Protein AF-A0A7J6QL87-F1 (afdb_monomer)

Foldseek 3Di:
DDDDDDDPPPPPPPPPPPQDAFPDQDDPVRLQCCCCPQVVNPPDQDPQLVVLLVCVNVVHDDDGDDDPPNPPVCNQLSVLLSLCVRVPLNSAAAEDEDPDPVVVVVSCVSRTPSFAEDEDDPVDDPVVNVVVVVCRNRRVHSYYYD

Organism: Perkinsus olseni (NCBI:txid32597)

InterPro domains:
  IPR011545 DEAD/DEAH-box helicase domain [PF00270] (46-117)
  IPR027417 P-loop containing nucleoside triphosphate hydrolase [G3DSA:3.40.50.300] (14-146)
  IPR027417 P-loop containing nucleoside triphosphate hydrolase [SSF52540] (25-128)

pLDDT: mean 87.92, std 17.08, range [37.84, 98.19]

Radius of gyration: 19.44 Å; Cα contacts (8 Å, |Δi|>4): 151; chains: 1; bounding box: 43×39×71 Å

Secondary structure (DSSP, 8-state):
----------------------SSPPPHHHHHHHHHHTT--TT-PPTTHHHHHHHHHTT--------TTS-HHHHHHHHHHHHHHHHGGGG--EEE--S-HHHHHHHHHT--TTS-EEE--TTS-HHHHHHHHHHHHTT--SEEE-

Nearest PDB structures (foldseek):
  3p4x-assembly1_A  TM=7.412E-01  e=4.110E-05  Thermotoga maritima
  3oiy-assembly1_A  TM=7.431E-01  e=4.950E-05  Thermotoga maritima
  3oiy-assembly2_B  TM=7.347E-01  e=4.652E-05  Thermotoga maritima
  3p4y-assembly1_A  TM=7.443E-01  e=1.042E-04  Thermotoga maritima
  7fsf-assembly1_A  TM=7.414E-01  e=1.100E-03  Thermotoga maritima MSB8

Structure (mmCIF, N/CA/C/O backbone):
data_AF-A0A7J6QL87-F1
#
_entry.id   AF-A0A7J6QL87-F1
#
loop_
_atom_site.group_PDB
_atom_site.id
_atom_site.type_symbol
_atom_site.label_atom_id
_atom_site.label_alt_id
_atom_site.label_comp_id
_atom_site.label_asym_id
_atom_site.label_entity_id
_atom_site.label_seq_id
_atom_site.pdbx_PDB_ins_code
_atom_site.Cartn_x
_atom_site.Cartn_y
_atom_site.Cartn_z
_atom_site.occupancy
_atom_site.B_iso_or_equiv
_atom_site.auth_seq_id
_atom_site.auth_comp_id
_atom_site.auth_asym_id
_atom_site.auth_atom_id
_atom_site.pdbx_PDB_model_num
ATOM 1 N N . GLY A 1 1 ? -29.896 -20.033 -54.142 1.00 38.41 1 GLY A N 1
ATOM 2 C CA . GLY A 1 1 ? -28.931 -21.024 -53.640 1.00 38.41 1 GLY A CA 1
ATOM 3 C C . GLY A 1 1 ? -27.728 -20.271 -53.137 1.00 38.41 1 GLY A C 1
ATOM 4 O O . GLY A 1 1 ? -27.231 -19.444 -53.888 1.00 38.41 1 GLY A O 1
ATOM 5 N N . GLY A 1 2 ? -27.355 -20.496 -51.880 1.00 40.72 2 GLY A N 1
ATOM 6 C CA . GLY A 1 2 ? -26.290 -19.777 -51.175 1.00 40.72 2 GLY A CA 1
ATOM 7 C C . GLY A 1 2 ? -26.714 -19.418 -49.750 1.00 40.72 2 GLY A C 1
ATOM 8 O O . GLY A 1 2 ? -26.918 -18.248 -49.456 1.00 40.72 2 GLY A O 1
ATOM 9 N N . GLN A 1 3 ? -26.969 -20.450 -48.937 1.00 39.69 3 GLN A N 1
ATOM 10 C CA . GLN A 1 3 ? -26.905 -20.396 -47.470 1.00 39.69 3 GLN A CA 1
ATOM 11 C C . GLN A 1 3 ? -25.430 -20.353 -47.034 1.00 39.69 3 GLN A C 1
ATOM 13 O O . GLN A 1 3 ? -24.578 -20.683 -47.854 1.00 39.69 3 GLN A O 1
ATOM 18 N N . GLU A 1 4 ? -25.205 -20.050 -45.746 1.00 40.97 4 GLU A N 1
ATOM 19 C CA . GLU A 1 4 ? -23.917 -19.911 -45.027 1.00 40.97 4 GLU A CA 1
ATOM 20 C C . GLU A 1 4 ? -23.407 -18.452 -45.116 1.00 40.97 4 GLU A C 1
ATOM 22 O O . GLU A 1 4 ? -23.245 -17.904 -46.196 1.00 40.97 4 GLU A O 1
ATOM 27 N N . ASP A 1 5 ? -23.315 -17.666 -44.041 1.00 41.06 5 ASP A N 1
ATOM 28 C CA . ASP A 1 5 ? -22.651 -18.013 -42.792 1.00 41.06 5 ASP A CA 1
ATOM 29 C C . ASP A 1 5 ? -23.445 -17.734 -41.514 1.00 41.06 5 ASP A C 1
ATOM 31 O O . ASP A 1 5 ? -24.067 -16.697 -41.270 1.00 41.06 5 ASP A O 1
ATOM 35 N N . GLU A 1 6 ? -23.333 -18.752 -40.685 1.00 37.84 6 GLU A N 1
ATOM 36 C CA . GLU A 1 6 ? -23.864 -18.969 -39.368 1.00 37.84 6 GLU A CA 1
ATOM 37 C C . GLU A 1 6 ? -23.005 -18.225 -38.334 1.00 37.84 6 GLU A C 1
ATOM 39 O O . GLU A 1 6 ? -21.787 -18.356 -38.264 1.00 37.84 6 GLU A O 1
ATOM 44 N N . SER A 1 7 ? -23.673 -17.425 -37.508 1.00 42.25 7 SER A N 1
ATOM 45 C CA . SER A 1 7 ? -23.435 -17.366 -36.066 1.00 42.25 7 SER A CA 1
ATOM 46 C C . SER A 1 7 ? -21.983 -17.530 -35.586 1.00 42.25 7 SER A C 1
ATOM 48 O O . SER A 1 7 ? -21.620 -18.554 -35.024 1.00 42.25 7 SER A O 1
ATOM 50 N N . THR A 1 8 ? -21.188 -16.462 -35.626 1.00 41.19 8 THR A N 1
ATOM 51 C CA . THR A 1 8 ? -20.123 -16.280 -34.622 1.00 41.19 8 THR A CA 1
ATOM 52 C C . THR A 1 8 ? -20.375 -14.983 -33.871 1.00 41.19 8 THR A C 1
ATOM 54 O O . THR A 1 8 ? -19.665 -13.986 -33.974 1.00 41.19 8 THR A O 1
ATOM 57 N N . ARG A 1 9 ? -21.464 -14.994 -33.096 1.00 38.88 9 ARG A N 1
ATOM 58 C CA . ARG A 1 9 ? -21.654 -14.066 -31.985 1.00 38.88 9 ARG A CA 1
ATOM 59 C C . ARG A 1 9 ? -20.573 -14.421 -30.972 1.00 38.88 9 ARG A C 1
ATOM 61 O O . ARG A 1 9 ? -20.749 -15.367 -30.209 1.00 38.88 9 ARG A O 1
ATOM 68 N N . ALA A 1 10 ? -19.448 -13.709 -31.016 1.00 39.56 10 ALA A N 1
ATOM 69 C CA . ALA A 1 10 ? -18.438 -13.766 -29.973 1.00 39.56 10 ALA A CA 1
ATOM 70 C C . ALA A 1 10 ? -19.155 -13.538 -28.639 1.00 39.56 10 ALA A C 1
ATOM 72 O O . ALA A 1 10 ? -19.638 -12.442 -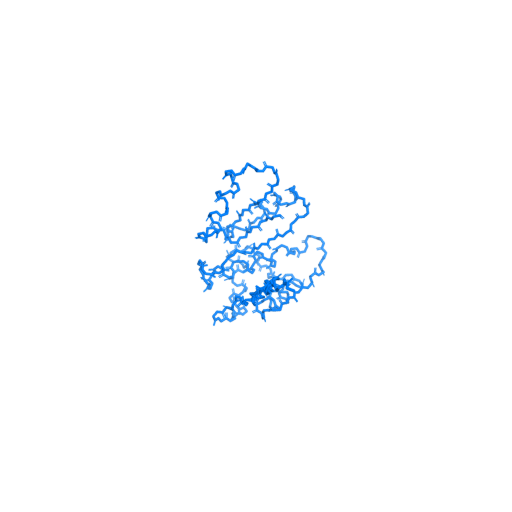28.342 1.00 39.56 10 ALA A O 1
ATOM 73 N N . GLN A 1 11 ? -19.314 -14.618 -27.880 1.00 38.22 11 GLN A N 1
ATOM 74 C CA . GLN A 1 11 ? -19.744 -14.568 -26.499 1.00 38.22 11 GLN A CA 1
ATOM 75 C C . GLN A 1 11 ? -18.606 -13.871 -25.763 1.00 38.22 11 GLN A C 1
ATOM 77 O O . GLN A 1 11 ? -17.625 -14.488 -25.366 1.00 38.22 11 GLN A O 1
ATOM 82 N N . SER A 1 12 ? -18.694 -12.545 -25.675 1.00 43.72 12 SER A N 1
ATOM 83 C CA . SER A 1 12 ? -17.876 -11.766 -24.763 1.00 43.72 12 SER A CA 1
ATOM 84 C C . SER A 1 12 ? -18.367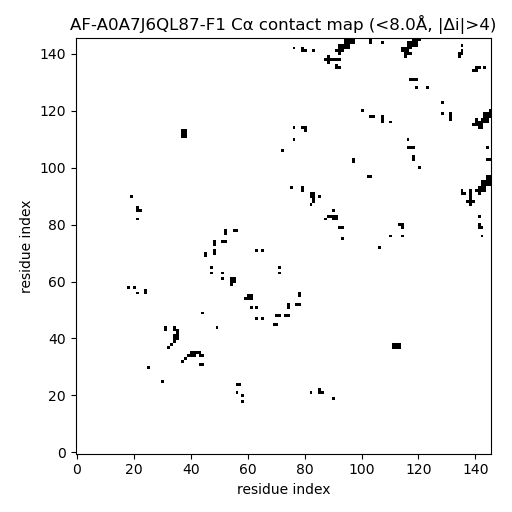 -12.126 -23.371 1.00 43.72 12 SER A C 1
ATOM 86 O O . SER A 1 12 ? -19.301 -11.520 -22.852 1.00 43.72 12 SER A O 1
ATOM 88 N N . SER A 1 13 ? -17.800 -13.195 -22.822 1.00 42.91 13 SER A N 1
ATOM 89 C CA . SER A 1 13 ? -17.983 -13.624 -21.448 1.00 42.91 13 SER A CA 1
ATOM 90 C C . SER A 1 13 ? -17.543 -12.466 -20.562 1.00 42.91 13 SER A C 1
ATOM 92 O O . SER A 1 13 ? -16.351 -12.269 -20.330 1.00 42.91 13 SER A O 1
ATOM 94 N N . THR A 1 14 ? -18.489 -11.646 -20.112 1.00 42.69 14 THR A N 1
ATOM 95 C CA . THR A 1 14 ? -18.278 -10.690 -19.031 1.00 42.69 14 THR A CA 1
ATOM 96 C C . THR A 1 14 ? -17.903 -11.524 -17.815 1.00 42.69 14 THR A C 1
ATOM 98 O O . THR A 1 14 ? -18.761 -12.057 -17.118 1.00 42.69 14 THR A O 1
ATOM 101 N N . ARG A 1 15 ? -16.601 -11.736 -17.611 1.00 49.59 15 ARG A N 1
ATOM 102 C CA . ARG A 1 15 ? -16.080 -12.340 -16.392 1.00 49.59 15 ARG A CA 1
ATOM 103 C C . ARG A 1 15 ? -16.419 -11.340 -15.297 1.00 49.59 15 ARG A C 1
ATOM 105 O O . ARG A 1 15 ? -15.782 -10.295 -15.212 1.00 49.59 15 ARG A O 1
ATOM 112 N N . SER A 1 16 ? -17.495 -11.601 -14.557 1.00 50.19 16 SER A N 1
ATOM 113 C CA . SER A 1 16 ? -17.849 -10.839 -13.366 1.00 50.19 16 SER A CA 1
ATOM 114 C C . SER A 1 16 ? -16.585 -10.732 -12.525 1.00 50.19 16 SER A C 1
ATOM 116 O O . SER A 1 16 ? -16.019 -11.761 -12.157 1.00 50.19 16 SER A O 1
ATOM 118 N N . THR A 1 17 ? -16.080 -9.518 -12.315 1.00 60.53 17 THR A N 1
ATOM 119 C CA . THR A 1 17 ? -14.928 -9.293 -11.446 1.00 60.53 17 THR A CA 1
ATOM 120 C C . THR A 1 17 ? -15.371 -9.685 -10.043 1.00 60.53 17 THR A C 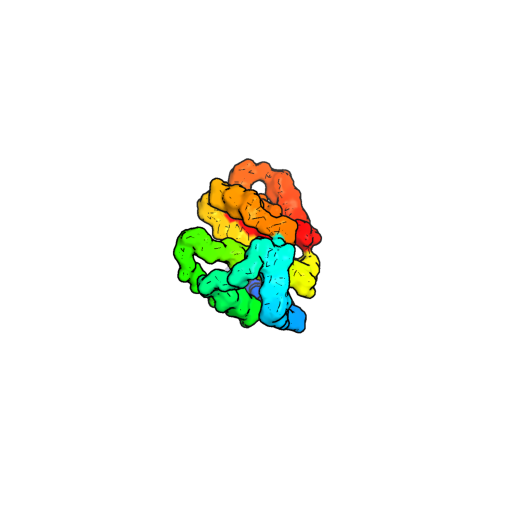1
ATOM 122 O O . THR A 1 17 ? -16.052 -8.919 -9.364 1.00 60.53 17 THR A O 1
ATOM 125 N N . GLU A 1 18 ? -15.093 -10.925 -9.657 1.00 67.38 18 GLU A N 1
ATOM 126 C CA . GLU A 1 18 ? -15.371 -11.427 -8.320 1.00 67.38 18 GLU A CA 1
ATOM 127 C C . GLU A 1 18 ? -14.552 -10.566 -7.357 1.00 67.38 18 GLU A C 1
ATOM 129 O O . GLU A 1 18 ? -13.329 -10.459 -7.494 1.00 67.38 18 GLU A O 1
ATOM 134 N N . ARG A 1 19 ? -15.233 -9.831 -6.468 1.00 74.56 19 ARG A N 1
ATOM 135 C CA . ARG A 1 19 ? -14.529 -9.015 -5.480 1.00 74.56 19 ARG A CA 1
ATOM 136 C C . ARG A 1 19 ? -13.794 -9.965 -4.554 1.00 74.56 19 ARG A C 1
ATOM 138 O O . ARG A 1 19 ? -14.357 -10.945 -4.081 1.00 74.56 19 ARG A O 1
ATOM 145 N N . VAL A 1 20 ? -12.535 -9.652 -4.301 1.00 76.69 20 VAL A N 1
ATOM 146 C CA . VAL A 1 20 ? -11.752 -10.362 -3.302 1.00 76.69 20 VAL A CA 1
ATOM 147 C C . VAL A 1 20 ? -12.298 -9.962 -1.932 1.00 76.69 20 VAL A C 1
ATOM 149 O O . VAL A 1 20 ? -12.140 -8.820 -1.508 1.00 76.69 20 VAL A O 1
ATOM 152 N N . GLU A 1 21 ? -12.992 -10.887 -1.274 1.00 82.00 21 GLU A N 1
ATOM 153 C CA . GLU A 1 21 ? -13.574 -10.675 0.051 1.00 82.00 21 GLU A CA 1
ATOM 154 C C . GLU A 1 21 ? -12.598 -11.114 1.147 1.00 82.00 21 GLU A C 1
ATOM 156 O O . GLU A 1 21 ? -11.998 -12.191 1.089 1.00 82.00 21 GLU A O 1
ATOM 161 N N . LEU A 1 22 ? -12.437 -10.270 2.167 1.00 86.06 22 LEU A N 1
ATOM 162 C CA . LEU A 1 22 ? -11.679 -10.628 3.361 1.00 86.06 22 LEU A CA 1
ATOM 163 C C . LEU A 1 22 ? -12.502 -11.596 4.230 1.00 86.06 22 LEU A C 1
ATOM 165 O O . LEU A 1 22 ? -13.714 -11.424 4.349 1.00 86.06 22 LEU A O 1
ATOM 169 N N . PRO A 1 23 ? -11.865 -12.579 4.895 1.00 86.81 23 PRO A N 1
ATOM 170 C CA . PRO A 1 23 ? -12.566 -13.537 5.756 1.00 86.81 23 PRO A CA 1
ATOM 171 C C . PRO A 1 23 ? -13.226 -12.865 6.970 1.00 86.81 23 PRO A C 1
ATOM 173 O O . PRO A 1 23 ? -14.218 -13.362 7.498 1.00 86.81 23 PRO A O 1
ATOM 176 N N . CYS A 1 24 ? -12.674 -11.740 7.419 1.00 89.69 24 CYS A N 1
ATOM 177 C CA . CYS A 1 24 ? -13.264 -10.852 8.407 1.00 89.69 24 CYS A CA 1
ATOM 178 C C . CYS A 1 24 ? -12.742 -9.425 8.198 1.00 89.69 24 CYS A C 1
ATOM 180 O O . CYS A 1 24 ? -11.670 -9.219 7.623 1.00 89.69 24 CYS A O 1
ATOM 182 N N . VAL A 1 25 ? -13.502 -8.437 8.674 1.00 89.69 25 VAL A N 1
ATOM 183 C CA . VAL A 1 25 ? -13.037 -7.046 8.722 1.00 89.69 25 VAL A CA 1
ATOM 184 C C . VAL A 1 25 ? -12.103 -6.896 9.933 1.00 89.69 25 VAL A C 1
ATOM 186 O O . VAL A 1 25 ? -12.515 -7.267 11.037 1.00 89.69 25 VAL A O 1
ATOM 189 N N . PRO A 1 26 ? -10.871 -6.378 9.759 1.00 94.31 26 PRO A N 1
ATOM 190 C CA . PRO A 1 26 ? -9.951 -6.127 10.868 1.00 94.31 26 PRO A CA 1
ATOM 191 C C . PRO A 1 26 ? -10.568 -5.200 11.922 1.00 94.31 26 PRO A C 1
ATOM 193 O O . PRO A 1 26 ? -11.295 -4.263 11.581 1.00 94.31 26 PRO A O 1
ATOM 196 N N . SER A 1 27 ? -10.257 -5.425 13.200 1.00 95.56 27 SER A N 1
ATOM 197 C CA . SER A 1 27 ? -10.689 -4.518 14.270 1.00 95.56 27 SER A CA 1
ATOM 198 C C . SER A 1 27 ? -9.919 -3.193 14.221 1.00 95.56 27 SER A C 1
ATOM 200 O O . SER A 1 27 ? -8.811 -3.126 13.690 1.00 95.56 27 SER A O 1
ATOM 202 N N . ASP A 1 28 ? -10.465 -2.132 14.823 1.00 95.12 28 ASP A N 1
ATOM 203 C CA . ASP A 1 28 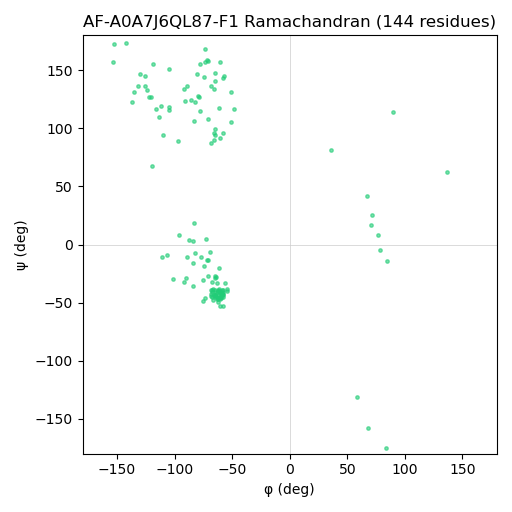? -9.755 -0.846 14.903 1.00 95.12 28 ASP A CA 1
ATOM 204 C C . ASP A 1 28 ? -8.403 -0.977 15.621 1.00 95.12 28 ASP A C 1
ATOM 206 O O . ASP A 1 28 ? -7.389 -0.460 15.160 1.00 95.12 28 ASP A O 1
ATOM 210 N N . GLU A 1 29 ? -8.360 -1.735 16.717 1.00 96.62 29 GLU A N 1
ATOM 211 C CA . GLU A 1 29 ? -7.121 -1.999 17.450 1.00 96.62 29 GLU A CA 1
ATOM 212 C C . GLU A 1 29 ? -6.067 -2.678 16.564 1.00 96.62 29 GLU A C 1
ATOM 214 O O . GLU A 1 29 ? -4.887 -2.323 16.617 1.00 96.62 29 GLU A O 1
ATOM 219 N N . GLU A 1 30 ? -6.486 -3.602 15.698 1.00 96.56 30 GLU A N 1
ATOM 220 C CA . GLU A 1 30 ? -5.598 -4.258 14.746 1.00 96.56 30 GLU A CA 1
ATOM 221 C C . GLU A 1 30 ? -5.087 -3.291 13.669 1.00 96.56 30 GLU A C 1
ATOM 223 O O . GLU A 1 30 ? -3.884 -3.273 13.396 1.00 96.56 30 GLU A O 1
ATOM 228 N N . LEU A 1 31 ? -5.958 -2.447 13.100 1.00 97.25 31 LEU A N 1
ATOM 229 C CA . LEU A 1 31 ? -5.561 -1.429 12.119 1.00 97.25 31 LEU A CA 1
ATOM 230 C C . LEU A 1 31 ? -4.543 -0.453 12.724 1.00 97.25 31 LEU A C 1
ATOM 232 O O . LEU A 1 31 ? -3.514 -0.158 12.118 1.00 97.25 31 LEU A O 1
ATOM 236 N N . GLN A 1 32 ? -4.794 0.013 13.946 1.00 97.00 32 GLN A N 1
ATOM 237 C CA . GLN A 1 32 ? -3.890 0.905 14.668 1.00 97.00 32 GLN A CA 1
ATOM 238 C C . GLN A 1 32 ? -2.556 0.228 14.994 1.00 97.00 32 GLN A C 1
ATOM 240 O O . GLN A 1 32 ? -1.501 0.851 14.897 1.00 97.00 32 GLN A O 1
ATOM 245 N N . THR A 1 33 ? -2.580 -1.050 15.369 1.00 97.19 33 THR A N 1
ATOM 246 C CA . THR A 1 33 ? -1.363 -1.813 15.674 1.00 97.19 33 THR A CA 1
ATOM 247 C C . THR A 1 33 ? -0.514 -2.007 14.424 1.00 97.19 33 THR A C 1
ATOM 249 O O . THR A 1 33 ? 0.663 -1.662 14.441 1.00 97.19 33 THR A O 1
ATOM 252 N N . MET A 1 34 ? -1.114 -2.428 13.307 1.00 97.56 34 MET A N 1
ATOM 253 C CA . MET A 1 34 ? -0.419 -2.539 12.020 1.00 97.56 34 MET A CA 1
ATOM 254 C C . MET A 1 34 ? 0.179 -1.196 11.585 1.00 97.56 34 MET A C 1
ATOM 256 O O . MET A 1 34 ? 1.334 -1.135 11.169 1.00 97.56 34 MET A O 1
ATOM 260 N N . LEU A 1 35 ? -0.573 -0.102 11.724 1.00 97.44 35 LEU A N 1
ATOM 261 C CA . LEU A 1 35 ? -0.100 1.237 11.382 1.00 97.44 35 LEU A CA 1
ATOM 262 C C . LEU A 1 35 ? 1.149 1.645 12.180 1.00 97.44 35 LEU A C 1
ATOM 264 O O . LEU A 1 35 ? 2.094 2.201 11.616 1.00 97.44 35 LEU A O 1
ATOM 268 N N . ARG A 1 36 ? 1.17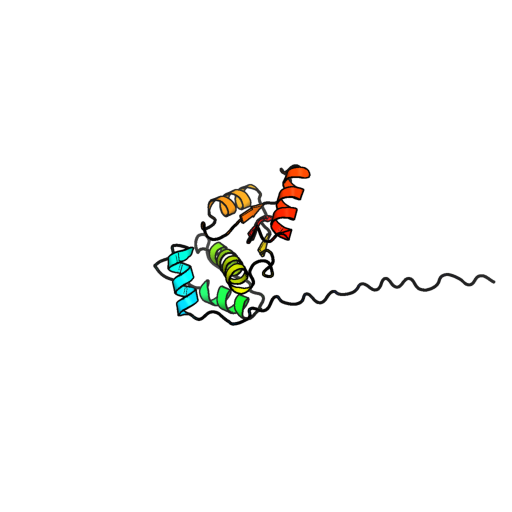9 1.352 13.482 1.00 96.81 36 ARG A N 1
ATOM 269 C CA . ARG A 1 36 ? 2.329 1.679 14.332 1.00 96.81 36 ARG A CA 1
ATOM 270 C C . ARG A 1 36 ? 3.509 0.744 14.099 1.00 96.81 36 ARG A C 1
ATOM 272 O O . ARG A 1 36 ? 4.628 1.219 13.940 1.00 96.81 36 ARG A O 1
ATOM 279 N N . GLU A 1 37 ? 3.267 -0.562 14.095 1.00 96.31 37 GLU A N 1
ATOM 280 C CA . GLU A 1 37 ? 4.321 -1.580 14.137 1.00 96.31 37 GLU A CA 1
ATOM 281 C C . GLU A 1 37 ? 4.901 -1.895 12.756 1.00 96.31 37 GLU A C 1
ATOM 283 O O . GLU A 1 37 ? 6.101 -2.124 12.634 1.00 96.31 37 GLU A O 1
ATOM 288 N N . GLU A 1 38 ? 4.075 -1.873 11.708 1.00 96.00 38 GLU A N 1
ATOM 289 C CA . GLU A 1 38 ? 4.495 -2.262 10.357 1.00 96.00 38 GLU A CA 1
ATOM 290 C C . GLU A 1 38 ? 4.771 -1.056 9.450 1.00 96.00 38 GLU A C 1
ATOM 292 O O . GLU A 1 38 ? 5.613 -1.138 8.555 1.00 96.00 38 GLU A O 1
ATOM 297 N N . PHE A 1 39 ? 4.080 0.067 9.680 1.00 95.75 39 PHE A N 1
ATOM 298 C CA . PHE A 1 39 ? 4.237 1.301 8.896 1.00 95.75 39 PHE A CA 1
ATOM 299 C C . PHE A 1 39 ? 4.985 2.413 9.649 1.00 95.75 39 PHE A C 1
ATOM 301 O O . PHE A 1 39 ? 5.335 3.426 9.046 1.00 95.75 39 PHE A O 1
ATOM 308 N N . GLY A 1 40 ? 5.257 2.245 10.948 1.00 93.75 40 GLY A N 1
ATOM 309 C CA . GLY A 1 40 ? 6.016 3.216 11.745 1.00 93.75 40 GLY A CA 1
ATOM 310 C C . GLY A 1 40 ? 5.276 4.530 12.024 1.00 93.75 40 GLY A C 1
ATOM 311 O O . GLY A 1 40 ? 5.905 5.525 12.381 1.00 93.75 40 GLY A O 1
ATOM 312 N N . HIS A 1 41 ? 3.952 4.570 11.855 1.00 93.00 41 HIS A N 1
ATOM 313 C CA . HIS A 1 41 ? 3.138 5.766 12.076 1.00 93.00 41 HIS A CA 1
ATOM 314 C C . HIS A 1 41 ? 2.515 5.741 13.478 1.00 93.00 41 HIS A C 1
ATOM 316 O O . HIS A 1 41 ? 1.407 5.250 13.682 1.00 93.00 41 HIS A O 1
ATOM 322 N N . THR A 1 42 ? 3.239 6.280 14.463 1.00 92.50 42 THR A N 1
ATOM 323 C CA . THR A 1 42 ? 2.845 6.260 15.885 1.00 92.50 42 THR A CA 1
ATOM 324 C C . THR A 1 42 ? 1.669 7.169 16.226 1.00 92.50 42 THR A C 1
ATOM 326 O O . THR A 1 42 ? 0.932 6.872 17.163 1.00 92.50 42 THR A O 1
ATOM 329 N N . ASP A 1 43 ? 1.469 8.237 15.454 1.00 93.19 43 ASP A N 1
ATOM 330 C CA . ASP A 1 43 ? 0.466 9.277 15.730 1.00 93.19 43 ASP A CA 1
ATOM 331 C C . ASP A 1 43 ? -0.945 8.919 15.225 1.00 93.19 43 ASP A C 1
ATOM 333 O O . ASP A 1 43 ? -1.875 9.717 15.342 1.00 93.19 43 ASP A O 1
ATOM 337 N N . GLY A 1 44 ? -1.115 7.720 14.662 1.00 94.62 44 GLY A N 1
ATOM 338 C CA . GLY A 1 44 ? -2.379 7.261 14.098 1.00 94.62 44 GLY A CA 1
ATOM 339 C C . GLY A 1 44 ? -2.623 7.729 12.660 1.00 94.62 44 GLY A C 1
ATOM 340 O O . GLY A 1 44 ? -1.762 8.317 11.999 1.00 94.62 44 GLY A O 1
ATOM 341 N N . PHE A 1 45 ? -3.815 7.413 12.146 1.00 96.12 45 PHE A N 1
ATOM 342 C CA . PHE A 1 45 ? -4.228 7.799 10.797 1.00 96.12 45 PHE A CA 1
ATOM 343 C C . PHE A 1 45 ? -4.434 9.311 10.700 1.00 96.12 45 PHE A C 1
ATOM 345 O 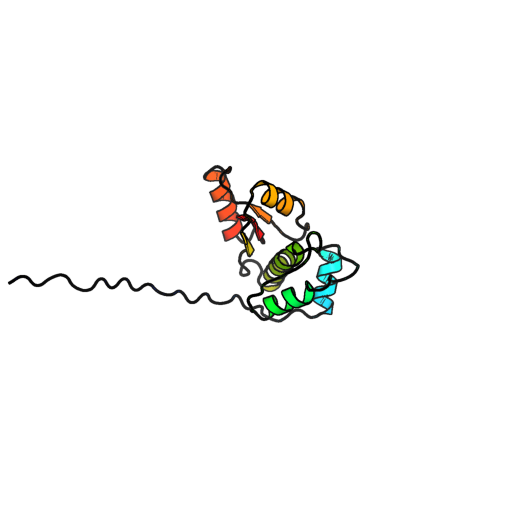O . PHE A 1 45 ? -5.081 9.928 11.548 1.00 96.12 45 PHE A O 1
ATOM 352 N N . ARG A 1 46 ? -3.944 9.910 9.614 1.00 94.88 46 ARG A N 1
ATOM 353 C CA . ARG A 1 46 ? -4.262 11.297 9.270 1.00 94.88 46 ARG A CA 1
ATOM 354 C C . ARG A 1 46 ? -5.703 11.401 8.751 1.00 94.88 46 ARG A C 1
ATOM 356 O O . ARG A 1 46 ? -6.230 10.415 8.227 1.00 94.88 46 ARG A O 1
ATOM 363 N N . PRO A 1 47 ? -6.326 12.593 8.825 1.00 94.12 47 PRO A N 1
ATOM 364 C CA . PRO A 1 47 ? -7.697 12.792 8.362 1.00 94.12 47 PRO A CA 1
ATOM 365 C C . PRO A 1 47 ? -7.923 12.283 6.932 1.00 94.12 47 PRO A C 1
ATOM 367 O O . PRO A 1 47 ? -7.142 12.598 6.029 1.00 94.12 47 PRO A O 1
ATOM 370 N N . GLY A 1 48 ? -8.987 11.503 6.731 1.00 94.19 48 GLY A N 1
ATOM 371 C CA . GLY A 1 48 ? -9.379 10.929 5.443 1.00 94.19 48 GLY A CA 1
ATOM 372 C C . GLY A 1 48 ? -8.687 9.612 5.076 1.00 94.19 48 GLY A C 1
ATOM 373 O O . GLY A 1 48 ? -9.141 8.936 4.153 1.00 94.19 48 GLY A O 1
ATOM 374 N N . GLN A 1 49 ? -7.599 9.220 5.753 1.00 96.25 49 GLN A N 1
ATOM 375 C CA . GLN A 1 49 ? -6.933 7.941 5.473 1.00 96.25 49 GLN A CA 1
ATOM 376 C C . GLN A 1 49 ? -7.752 6.761 5.995 1.00 96.25 49 GLN A C 1
ATOM 378 O O . GLN A 1 49 ? -7.946 5.786 5.271 1.00 96.25 49 GLN A O 1
ATOM 383 N N . ARG A 1 50 ? -8.240 6.860 7.236 1.00 95.25 50 ARG A N 1
ATOM 384 C CA . ARG A 1 50 ? -9.012 5.799 7.888 1.00 95.25 50 ARG A CA 1
ATOM 385 C C . ARG A 1 50 ? -10.316 5.538 7.144 1.00 95.25 50 ARG A C 1
ATOM 387 O O . ARG A 1 50 ? -10.611 4.398 6.817 1.00 95.25 50 ARG A O 1
ATOM 394 N N . GLU A 1 51 ? -11.035 6.597 6.808 1.00 95.31 51 GLU A N 1
ATOM 395 C CA . GLU A 1 51 ? -12.313 6.544 6.106 1.00 95.31 51 GLU A CA 1
ATOM 396 C C . GLU A 1 51 ? -12.158 5.909 4.716 1.00 95.31 51 GLU A C 1
ATOM 398 O O . GLU A 1 51 ? -12.997 5.117 4.290 1.00 95.31 51 GLU A O 1
ATOM 403 N N . ALA A 1 52 ? -11.057 6.207 4.017 1.00 96.44 52 ALA A N 1
ATOM 404 C CA . ALA A 1 52 ? -10.747 5.577 2.738 1.00 96.44 52 ALA A CA 1
ATOM 405 C C . ALA A 1 52 ? -10.412 4.084 2.892 1.00 96.44 52 ALA A C 1
ATOM 407 O O . ALA A 1 52 ? -10.887 3.271 2.101 1.00 96.44 52 ALA A O 1
ATOM 408 N N . ILE A 1 53 ? -9.624 3.716 3.908 1.00 96.19 53 ILE A N 1
ATOM 409 C CA . ILE A 1 53 ? -9.292 2.316 4.203 1.00 96.19 53 ILE A CA 1
ATOM 410 C C . ILE A 1 53 ? -10.562 1.535 4.551 1.00 96.19 53 ILE A C 1
ATOM 412 O O . ILE A 1 53 ? -10.811 0.496 3.951 1.00 96.19 53 ILE A O 1
ATOM 416 N N . GLU A 1 54 ? -11.400 2.043 5.452 1.00 95.06 54 GLU A N 1
ATOM 417 C CA . GLU A 1 54 ? -12.661 1.403 5.845 1.00 95.06 54 GLU A CA 1
ATOM 418 C C . GLU A 1 54 ? -13.614 1.237 4.652 1.00 95.06 54 GLU A C 1
ATOM 420 O O . GLU A 1 54 ? -14.195 0.166 4.477 1.00 95.06 54 GLU A O 1
ATOM 425 N N . ALA A 1 55 ? -13.719 2.243 3.775 1.00 94.31 55 ALA A N 1
ATOM 426 C CA . ALA A 1 55 ? -14.507 2.134 2.548 1.00 94.31 55 ALA A CA 1
ATOM 427 C C . ALA A 1 55 ? -13.993 1.012 1.626 1.00 94.31 55 ALA A C 1
ATOM 429 O O . ALA A 1 55 ? -14.787 0.213 1.126 1.00 94.31 55 ALA A O 1
ATOM 430 N N . LEU A 1 56 ? -12.673 0.920 1.431 1.00 94.06 56 LEU A N 1
ATOM 431 C CA . LEU A 1 56 ? -12.046 -0.121 0.610 1.00 94.06 56 LEU A CA 1
ATOM 432 C C . LEU A 1 56 ? -12.197 -1.519 1.232 1.00 94.06 56 LEU A C 1
ATOM 434 O O . LEU A 1 56 ? -12.446 -2.483 0.509 1.00 94.06 56 LEU A O 1
ATOM 438 N N . LEU A 1 57 ? -12.103 -1.640 2.560 1.00 93.19 57 LEU A N 1
ATOM 439 C CA . LEU A 1 57 ? -12.344 -2.895 3.285 1.00 93.19 57 LEU A CA 1
ATOM 440 C C . LEU A 1 57 ? -13.813 -3.328 3.226 1.00 93.19 57 LEU A C 1
ATOM 442 O O . LEU A 1 57 ? -14.093 -4.520 3.158 1.00 93.19 57 LEU A O 1
ATOM 446 N N . GLY A 1 58 ? -14.744 -2.372 3.172 1.00 90.69 58 GLY A N 1
ATOM 447 C CA . GLY A 1 58 ? -16.159 -2.613 2.875 1.00 90.69 58 GLY A CA 1
ATOM 448 C C . GLY A 1 58 ? -16.438 -2.956 1.406 1.00 90.69 58 GLY A C 1
ATOM 449 O O . GLY A 1 58 ? -17.596 -3.057 1.002 1.00 90.69 58 GLY A O 1
ATOM 450 N N . GLY A 1 59 ? -15.392 -3.093 0.586 1.00 89.00 59 GLY A N 1
ATOM 451 C CA . GLY A 1 59 ? -15.481 -3.421 -0.829 1.00 89.00 59 GLY A CA 1
ATOM 452 C C . GLY A 1 59 ? -15.905 -2.252 -1.715 1.00 89.00 59 GLY A C 1
ATOM 453 O O . GLY A 1 59 ? -16.161 -2.477 -2.894 1.00 89.00 59 GLY A O 1
ATOM 454 N N . ALA A 1 60 ? -16.006 -1.021 -1.210 1.00 90.94 60 ALA A N 1
ATOM 455 C CA . ALA A 1 60 ? -16.409 0.134 -2.006 1.00 90.94 60 ALA A CA 1
ATOM 456 C C . ALA A 1 60 ? -15.263 0.665 -2.884 1.00 90.94 60 ALA A C 1
ATOM 458 O O . ALA A 1 60 ? -14.085 0.514 -2.576 1.00 90.94 60 ALA A O 1
ATOM 459 N N . SER A 1 61 ? -15.613 1.347 -3.975 1.00 92.75 61 SER A N 1
ATOM 460 C CA . SER A 1 61 ? -14.665 2.170 -4.734 1.00 92.75 61 SER A CA 1
ATOM 461 C C . SER A 1 61 ? -14.657 3.589 -4.165 1.00 92.75 61 SER A C 1
ATOM 463 O O . SER A 1 61 ? -15.722 4.149 -3.908 1.00 92.75 61 SER A O 1
ATOM 465 N N . CYS A 1 62 ? -13.478 4.190 -3.991 1.00 92.81 62 CYS A N 1
ATOM 466 C CA . CYS A 1 62 ? -13.336 5.518 -3.392 1.00 92.81 62 CYS A CA 1
ATOM 467 C C . CYS A 1 62 ? -12.557 6.497 -4.285 1.00 92.81 62 CYS A C 1
ATOM 469 O O . CYS A 1 62 ? -11.576 6.123 -4.928 1.00 92.81 62 CYS A O 1
ATOM 471 N N . LEU A 1 63 ? -12.949 7.775 -4.251 1.00 95.12 63 LEU A N 1
ATOM 472 C CA . LEU A 1 63 ? -12.142 8.897 -4.732 1.00 95.12 63 LEU A CA 1
ATOM 473 C C . LEU A 1 63 ? -11.585 9.647 -3.522 1.00 95.12 63 LEU A C 1
ATOM 475 O O . LEU A 1 63 ? -12.344 10.197 -2.727 1.00 95.12 63 LEU A O 1
ATOM 479 N N . VAL A 1 64 ? -10.261 9.688 -3.396 1.00 94.56 64 VAL A N 1
ATOM 480 C CA . VAL A 1 64 ? -9.587 10.311 -2.254 1.00 94.56 64 VAL A CA 1
ATOM 481 C C . VAL A 1 64 ? -8.992 11.655 -2.662 1.00 94.56 64 VAL A C 1
ATOM 483 O O . VAL A 1 64 ? -8.060 11.718 -3.464 1.00 94.56 64 VAL A O 1
ATOM 486 N N . VAL A 1 65 ? -9.494 12.736 -2.061 1.00 94.44 65 VAL A N 1
ATOM 487 C CA . VAL A 1 65 ? -8.992 14.101 -2.266 1.00 94.44 65 VAL A CA 1
ATOM 488 C C . VAL A 1 65 ? -8.289 14.569 -0.997 1.00 94.44 65 VAL A C 1
ATOM 490 O O . VAL A 1 65 ? -8.908 15.080 -0.072 1.00 94.44 65 VAL A O 1
ATOM 493 N N . LEU A 1 66 ? -6.970 14.385 -0.955 1.00 91.81 66 LEU A N 1
ATOM 494 C CA . LEU A 1 66 ? -6.115 14.867 0.135 1.00 91.81 66 LEU A CA 1
ATOM 495 C C . LEU A 1 66 ? -5.078 15.863 -0.411 1.00 91.81 66 LEU A C 1
ATOM 497 O O . LEU A 1 66 ? -4.710 15.757 -1.583 1.00 91.81 66 LEU A O 1
ATOM 501 N N . PRO A 1 67 ? -4.530 16.782 0.400 1.00 89.88 67 PRO A N 1
ATOM 502 C CA . PRO A 1 67 ? -3.369 17.593 0.023 1.00 89.88 67 PRO A CA 1
ATOM 503 C C . PRO A 1 67 ? -2.119 16.754 -0.288 1.00 89.88 67 PRO A C 1
ATOM 505 O O . PRO A 1 67 ? -1.984 15.603 0.147 1.00 89.88 67 PRO A O 1
ATOM 508 N N . THR A 1 68 ? -1.179 17.295 -1.065 1.00 87.25 68 THR A N 1
ATOM 509 C CA . THR A 1 68 ? 0.150 16.679 -1.250 1.00 87.25 68 THR A CA 1
ATOM 510 C C . THR A 1 68 ? 0.851 16.524 0.102 1.00 87.25 68 THR A C 1
ATOM 512 O O . THR A 1 68 ? 0.672 17.347 0.993 1.00 87.25 68 THR A O 1
ATOM 515 N N . GLY A 1 69 ? 1.598 15.433 0.292 1.00 82.69 69 GLY A N 1
ATOM 516 C CA . GLY A 1 69 ? 2.281 15.147 1.561 1.00 82.69 69 GLY A CA 1
ATOM 517 C C . GLY A 1 69 ? 1.388 14.588 2.678 1.00 82.69 69 GLY A C 1
ATOM 518 O O . GLY A 1 69 ? 1.910 14.167 3.706 1.00 82.69 69 GLY A O 1
ATOM 519 N N . GLN A 1 70 ? 0.066 14.489 2.476 1.00 84.06 70 GLN A N 1
ATOM 520 C CA . GLN A 1 70 ? -0.867 13.887 3.445 1.00 84.06 70 GLN A CA 1
ATOM 521 C C . GLN A 1 70 ? -0.962 12.355 3.372 1.00 84.06 70 GLN A C 1
ATOM 523 O O . GLN A 1 70 ? -1.922 11.769 3.856 1.00 84.06 70 GLN A O 1
ATOM 528 N N . GLY A 1 71 ? 0.027 11.691 2.767 1.00 87.75 71 GLY A N 1
ATOM 529 C CA . GLY A 1 71 ? 0.126 10.231 2.812 1.00 87.75 71 GLY A CA 1
ATOM 530 C C . GLY A 1 71 ? -0.989 9.498 2.063 1.00 87.75 71 GLY A C 1
ATOM 531 O O . GLY A 1 71 ? -1.487 8.491 2.549 1.00 87.75 71 GLY A O 1
ATOM 532 N N . LYS A 1 72 ? -1.385 9.970 0.871 1.00 94.69 72 LYS A N 1
ATOM 533 C CA . LYS A 1 72 ? -2.323 9.230 -0.003 1.00 94.69 72 LYS A CA 1
ATOM 534 C C . LYS A 1 72 ? -1.824 7.821 -0.329 1.00 94.69 72 LYS A C 1
ATOM 536 O O . LYS A 1 72 ? -2.626 6.906 -0.466 1.00 94.69 72 LYS A O 1
ATOM 541 N N . SER A 1 73 ? -0.504 7.664 -0.428 1.00 95.06 73 SER A N 1
ATOM 542 C CA . SER A 1 73 ? 0.139 6.386 -0.710 1.00 95.06 73 SER A CA 1
ATOM 543 C C . SER A 1 73 ? -0.093 5.336 0.363 1.00 95.06 73 SER A C 1
ATOM 545 O O . SER A 1 73 ? -0.253 4.163 0.034 1.00 95.06 73 SER A O 1
ATOM 547 N N . LEU A 1 74 ? -0.195 5.769 1.624 1.00 96.31 74 LEU A N 1
ATOM 548 C CA . LEU A 1 74 ? -0.461 4.878 2.744 1.00 96.31 74 LEU A CA 1
ATOM 549 C C . LEU A 1 74 ? -1.726 4.059 2.496 1.00 96.31 74 LEU A C 1
ATOM 551 O O . LEU A 1 74 ? -1.719 2.874 2.765 1.00 96.31 74 LEU A O 1
ATOM 555 N N . ILE A 1 75 ? -2.783 4.649 1.931 1.00 96.69 75 ILE A N 1
ATOM 556 C CA . ILE A 1 75 ? -4.082 3.980 1.762 1.00 96.69 75 ILE A CA 1
ATOM 557 C C . ILE A 1 75 ? -3.935 2.697 0.934 1.00 96.69 75 ILE A C 1
ATOM 559 O O . ILE A 1 75 ? -4.328 1.627 1.388 1.00 96.69 75 ILE A O 1
ATOM 563 N N . TYR A 1 76 ? -3.323 2.768 -0.252 1.00 95.75 76 TYR A N 1
ATOM 564 C CA . TYR A 1 76 ? -3.175 1.581 -1.099 1.00 95.75 76 TYR A CA 1
ATOM 565 C C . TYR A 1 76 ? -2.087 0.617 -0.594 1.00 95.75 76 TYR A C 1
ATOM 567 O O . TYR A 1 76 ? -2.234 -0.590 -0.770 1.00 95.75 76 TYR A O 1
ATOM 575 N N . GLN A 1 77 ? -1.032 1.119 0.064 1.00 97.12 77 GLN A N 1
ATOM 576 C CA . GLN A 1 77 ? 0.014 0.287 0.684 1.00 97.12 77 GLN A CA 1
ATOM 577 C C . GLN A 1 77 ? -0.538 -0.505 1.879 1.00 97.12 77 GLN A C 1
ATOM 579 O O . GLN A 1 77 ? -0.216 -1.673 2.085 1.00 97.12 77 GLN A O 1
ATOM 584 N N . PHE A 1 78 ? -1.402 0.131 2.665 1.00 97.19 78 PHE A N 1
ATOM 585 C CA . PHE A 1 78 ? -2.063 -0.474 3.811 1.00 97.19 78 PHE A CA 1
ATOM 586 C C . PHE A 1 78 ? -3.041 -1.554 3.358 1.00 97.19 78 PHE A C 1
ATOM 588 O O . PHE A 1 78 ? -3.016 -2.672 3.867 1.00 97.19 78 PHE A O 1
ATOM 595 N N . ILE A 1 79 ? -3.835 -1.262 2.325 1.00 95.62 79 ILE A N 1
ATOM 596 C CA . ILE A 1 79 ? -4.748 -2.239 1.729 1.00 95.62 79 ILE A CA 1
ATOM 597 C C . ILE A 1 79 ? -3.990 -3.436 1.143 1.00 95.62 79 ILE A C 1
ATOM 599 O O . ILE A 1 79 ? -4.358 -4.567 1.456 1.00 95.62 79 ILE A O 1
ATOM 603 N N . SER A 1 80 ? -2.897 -3.240 0.388 1.00 95.94 80 SER A N 1
ATOM 604 C CA . SER A 1 80 ? -2.099 -4.374 -0.117 1.00 95.94 80 SER A CA 1
ATOM 605 C C . SER A 1 80 ? -1.580 -5.255 1.021 1.00 95.94 80 SER A C 1
ATOM 607 O O . SER A 1 80 ? -1.639 -6.483 0.947 1.00 95.94 80 SER A O 1
ATOM 609 N N . ARG A 1 81 ? -1.132 -4.635 2.121 1.00 95.94 81 ARG A N 1
ATOM 610 C CA . ARG A 1 81 ? -0.626 -5.357 3.289 1.00 95.94 81 ARG A CA 1
ATOM 611 C C . ARG A 1 81 ? -1.713 -6.144 4.023 1.00 95.94 81 ARG A C 1
ATOM 613 O O . ARG A 1 81 ? -1.449 -7.280 4.430 1.00 95.94 81 ARG A O 1
ATOM 620 N N . ILE A 1 82 ? -2.913 -5.577 4.170 1.00 95.56 82 ILE A N 1
ATOM 621 C CA . ILE A 1 82 ? -4.078 -6.273 4.735 1.00 95.56 82 ILE A CA 1
ATOM 622 C C . ILE A 1 82 ? -4.414 -7.490 3.880 1.00 95.56 82 ILE A C 1
ATOM 624 O O . ILE A 1 82 ? -4.474 -8.600 4.401 1.00 95.56 82 ILE A O 1
ATOM 628 N N . TYR A 1 83 ? -4.585 -7.313 2.571 1.00 94.06 83 TYR A N 1
ATOM 629 C CA . TYR A 1 83 ? -4.963 -8.415 1.686 1.00 94.06 83 TYR A CA 1
ATOM 630 C C . TYR A 1 83 ? -3.930 -9.541 1.764 1.00 94.06 83 TYR A C 1
ATOM 632 O O . TYR A 1 83 ? -4.297 -10.701 1.955 1.00 94.06 83 TYR A O 1
ATOM 640 N N . ARG A 1 84 ? -2.637 -9.197 1.781 1.00 93.94 84 ARG A N 1
ATOM 641 C CA . ARG A 1 84 ? -1.562 -10.161 2.030 1.00 93.94 84 ARG A CA 1
ATOM 642 C C . ARG A 1 84 ? -1.702 -10.880 3.375 1.00 93.94 84 ARG A C 1
ATOM 644 O O . ARG A 1 84 ? -1.538 -12.096 3.428 1.00 93.94 84 ARG A O 1
ATOM 651 N N . LYS A 1 85 ? -1.996 -10.156 4.462 1.00 94.12 85 LYS A N 1
ATOM 652 C CA . LYS A 1 85 ? -2.125 -10.724 5.818 1.00 94.12 85 LYS A CA 1
ATOM 653 C C . LYS A 1 85 ? -3.227 -11.780 5.900 1.00 94.12 85 LYS A C 1
ATOM 655 O O . LYS A 1 85 ? -3.000 -12.837 6.476 1.00 94.12 85 LYS A O 1
ATOM 660 N N . TYR A 1 86 ? -4.401 -11.486 5.347 1.00 94.06 86 TYR A N 1
ATOM 661 C CA . TYR A 1 86 ? -5.585 -12.333 5.520 1.00 94.06 86 TYR A CA 1
ATOM 662 C C . TYR A 1 86 ? -5.731 -13.409 4.449 1.00 94.06 86 TYR A C 1
ATOM 664 O O . TYR A 1 86 ? -6.319 -14.458 4.709 1.00 94.06 86 TYR A O 1
ATOM 672 N N . LEU A 1 87 ? -5.220 -13.160 3.243 1.00 92.56 87 LEU A N 1
ATOM 673 C CA . LEU A 1 87 ? -5.435 -14.041 2.096 1.00 92.56 87 LEU A CA 1
ATOM 674 C C . LEU A 1 87 ? -4.161 -14.777 1.664 1.00 92.56 87 LEU A C 1
ATOM 676 O O . LEU A 1 87 ? -4.245 -15.714 0.867 1.00 92.56 87 LEU A O 1
ATOM 680 N N . GLY A 1 88 ? -2.995 -14.398 2.199 1.00 90.62 88 GLY A N 1
ATOM 681 C CA . GLY A 1 88 ? -1.706 -14.966 1.813 1.00 90.62 88 GLY A CA 1
ATOM 682 C C . GLY A 1 88 ? -1.450 -14.769 0.320 1.00 90.62 88 GLY A C 1
ATOM 683 O O . GLY A 1 88 ? -1.647 -13.678 -0.214 1.00 90.62 88 GLY A O 1
ATOM 684 N N . ASP A 1 89 ? -1.060 -15.840 -0.372 1.00 86.12 89 ASP A N 1
ATOM 685 C CA . ASP A 1 89 ? -0.823 -15.817 -1.823 1.00 86.12 89 ASP A CA 1
ATOM 686 C C . ASP A 1 89 ? -2.124 -15.715 -2.646 1.00 86.12 89 ASP A C 1
ATOM 688 O O . ASP A 1 89 ? -2.085 -15.379 -3.825 1.00 86.12 89 ASP A O 1
ATOM 692 N N . ARG A 1 90 ? -3.300 -15.930 -2.030 1.00 83.62 90 ARG A N 1
ATOM 693 C CA . ARG A 1 90 ? -4.608 -15.752 -2.693 1.00 83.62 90 ARG A CA 1
ATOM 694 C C . ARG A 1 90 ? -5.084 -14.298 -2.715 1.00 83.62 90 ARG A C 1
ATOM 696 O O . ARG A 1 90 ? -6.095 -14.013 -3.347 1.00 83.62 90 ARG A O 1
ATOM 703 N N . GLY A 1 91 ? -4.386 -13.392 -2.023 1.00 80.44 91 GLY A N 1
ATOM 704 C CA . GLY A 1 91 ? -4.745 -11.971 -1.954 1.00 80.44 91 GLY A CA 1
ATOM 705 C C . GLY A 1 91 ? -4.523 -11.202 -3.253 1.00 80.44 91 GLY A C 1
ATOM 706 O O . GLY A 1 91 ? -5.040 -10.097 -3.395 1.00 80.44 91 GLY A O 1
ATOM 707 N N . GLY A 1 92 ? -3.792 -11.795 -4.201 1.00 88.75 92 GLY A N 1
ATOM 708 C CA . GLY A 1 92 ? -3.428 -11.148 -5.452 1.00 88.75 92 GLY A CA 1
ATOM 709 C C . GLY A 1 92 ? -2.442 -9.999 -5.246 1.00 88.75 92 GLY A C 1
ATOM 710 O O . GLY A 1 92 ? -1.720 -9.947 -4.251 1.00 88.75 92 GLY A O 1
ATOM 711 N N . VAL A 1 93 ? -2.419 -9.087 -6.217 1.00 94.31 93 VAL A N 1
ATOM 712 C CA . VAL A 1 93 ? -1.494 -7.950 -6.265 1.00 94.31 93 VAL A CA 1
ATOM 713 C C . VAL A 1 93 ? -2.286 -6.655 -6.374 1.00 94.31 93 VAL A C 1
ATOM 715 O O . VAL A 1 93 ? -3.172 -6.534 -7.224 1.00 94.31 93 VAL A O 1
ATOM 718 N N . THR A 1 94 ? -1.939 -5.660 -5.560 1.00 95.56 94 THR A N 1
ATOM 719 C CA . THR A 1 94 ? -2.467 -4.303 -5.720 1.00 95.56 94 THR A CA 1
ATOM 720 C C . THR A 1 94 ? -1.739 -3.606 -6.862 1.00 95.56 94 THR A C 1
ATOM 722 O O . THR A 1 94 ? -0.543 -3.333 -6.770 1.00 95.56 94 THR A O 1
ATOM 725 N N . VAL A 1 95 ? -2.462 -3.281 -7.934 1.00 96.69 95 VAL A N 1
ATOM 726 C CA . VAL A 1 95 ? -1.913 -2.542 -9.079 1.00 96.69 95 VAL A CA 1
ATOM 727 C C . VAL A 1 95 ? -2.106 -1.042 -8.874 1.00 96.69 95 VAL A C 1
ATOM 729 O O . VAL A 1 95 ? -3.229 -0.569 -8.695 1.00 96.69 95 VAL A O 1
ATO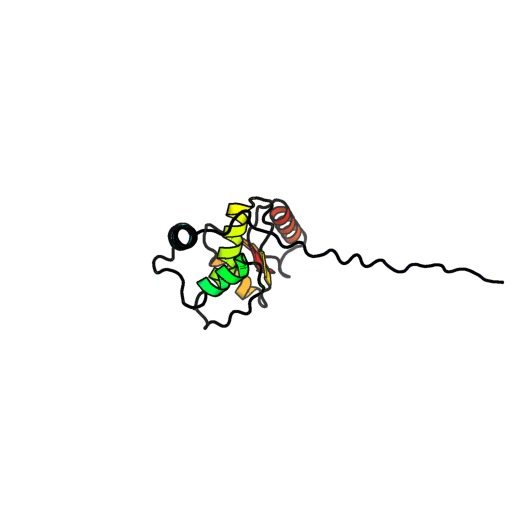M 732 N N . VAL A 1 96 ? -1.010 -0.287 -8.922 1.00 97.12 96 VAL A N 1
ATOM 733 C CA . VAL A 1 96 ? -0.993 1.173 -8.796 1.00 97.12 96 VAL A CA 1
ATOM 734 C C . VAL A 1 96 ? -0.543 1.768 -10.122 1.00 97.12 96 VAL A C 1
ATOM 736 O O . VAL A 1 96 ? 0.623 1.666 -10.487 1.00 97.12 96 VAL A O 1
ATOM 739 N N . VAL A 1 97 ? -1.468 2.415 -10.828 1.00 97.12 97 VAL A N 1
ATOM 740 C CA . VAL A 1 97 ? -1.172 3.101 -12.091 1.00 97.12 97 VAL A CA 1
ATOM 741 C C . VAL A 1 97 ? -0.599 4.483 -11.791 1.00 97.12 97 VAL A C 1
ATOM 743 O O . VAL A 1 97 ? -1.249 5.289 -11.117 1.00 97.12 97 VAL A O 1
ATOM 746 N N . SER A 1 98 ? 0.603 4.768 -12.285 1.00 94.88 98 SER A N 1
ATOM 747 C CA . SER A 1 98 ? 1.315 6.023 -12.039 1.00 94.88 98 SER A CA 1
ATOM 748 C C . SER A 1 98 ? 1.727 6.683 -13.360 1.00 94.88 98 SER A C 1
ATOM 750 O O . SER A 1 98 ? 2.208 6.014 -14.266 1.00 94.88 98 SER A O 1
ATOM 752 N N . PRO A 1 99 ? 1.565 8.009 -13.518 1.00 93.12 99 PRO A N 1
ATOM 753 C CA . PRO A 1 99 ? 1.785 8.665 -14.808 1.00 93.12 99 PRO A CA 1
ATOM 754 C C . PRO A 1 99 ? 3.262 8.810 -15.202 1.00 93.12 99 PRO A C 1
ATOM 756 O O . PRO A 1 99 ? 3.548 9.097 -16.362 1.00 93.12 99 PRO A O 1
ATOM 759 N N . LEU A 1 100 ? 4.198 8.707 -14.253 1.00 95.75 100 LEU A N 1
ATOM 760 C CA . LEU A 1 100 ? 5.610 9.033 -14.468 1.00 95.75 100 LEU A CA 1
ATOM 761 C C . LEU A 1 100 ? 6.522 7.971 -13.855 1.00 95.75 100 LEU A C 1
ATOM 763 O O . LEU A 1 100 ? 6.424 7.685 -12.665 1.00 95.75 100 LEU A O 1
ATOM 767 N N . ILE A 1 101 ? 7.500 7.498 -14.631 1.00 95.38 101 ILE A N 1
ATOM 768 C CA . ILE A 1 101 ? 8.508 6.522 -14.177 1.00 95.38 101 ILE A CA 1
ATOM 769 C C . ILE A 1 101 ? 9.300 7.045 -12.971 1.00 95.38 101 ILE A C 1
ATOM 771 O O . ILE A 1 101 ? 9.564 6.304 -12.028 1.00 95.38 101 ILE A O 1
ATOM 775 N N . SER A 1 102 ? 9.634 8.338 -12.954 1.00 95.81 102 SER A N 1
ATOM 776 C CA . SER A 1 102 ? 10.294 8.965 -11.802 1.00 95.81 102 SER A CA 1
ATOM 777 C C . SER A 1 102 ? 9.437 8.898 -10.537 1.00 95.81 102 SER A C 1
ATOM 779 O O . SER A 1 102 ? 9.952 8.595 -9.464 1.00 95.81 102 SER A O 1
ATOM 781 N N . LEU A 1 103 ? 8.123 9.104 -10.663 1.00 94.44 103 LEU A N 1
ATOM 782 C CA . LEU A 1 103 ? 7.196 8.999 -9.540 1.00 94.44 103 LEU A CA 1
ATOM 783 C C . LEU A 1 103 ? 7.074 7.551 -9.053 1.00 94.44 103 LEU A C 1
ATOM 785 O O . LEU A 1 103 ? 7.062 7.322 -7.847 1.00 94.44 103 LEU A O 1
ATOM 789 N N . MET A 1 104 ? 7.050 6.577 -9.965 1.00 96.25 104 MET A N 1
ATOM 790 C CA . MET A 1 104 ? 7.069 5.154 -9.607 1.00 96.25 104 MET A CA 1
ATOM 791 C C . MET A 1 104 ? 8.330 4.803 -8.813 1.00 96.25 104 MET A C 1
ATOM 793 O O . MET A 1 104 ? 8.240 4.166 -7.766 1.00 96.25 104 MET A O 1
ATOM 797 N N . ALA A 1 105 ? 9.501 5.261 -9.265 1.00 95.19 105 ALA A N 1
ATOM 798 C CA . ALA A 1 105 ? 10.765 5.037 -8.568 1.00 95.19 105 ALA A CA 1
ATOM 799 C C . ALA A 1 105 ? 10.773 5.679 -7.170 1.00 95.19 105 ALA A C 1
ATOM 801 O O . ALA A 1 105 ? 11.248 5.072 -6.209 1.00 95.19 105 ALA A O 1
ATOM 802 N N . ASP A 1 106 ? 10.216 6.883 -7.028 1.00 94.94 106 ASP A N 1
ATOM 803 C CA . ASP A 1 106 ? 10.070 7.555 -5.735 1.00 94.94 106 ASP A CA 1
ATOM 804 C C . ASP A 1 106 ? 9.131 6.792 -4.796 1.00 94.94 106 ASP A C 1
ATOM 806 O O . ASP A 1 106 ? 9.461 6.602 -3.625 1.00 94.94 106 ASP A O 1
ATOM 810 N N . GLN A 1 107 ? 7.992 6.321 -5.310 1.00 95.12 107 GLN A N 1
ATOM 811 C CA . GLN A 1 107 ? 7.019 5.530 -4.557 1.00 95.12 107 GLN A CA 1
ATOM 812 C C . GLN A 1 107 ? 7.606 4.190 -4.108 1.00 95.12 107 GLN A C 1
ATOM 814 O O . GLN A 1 107 ? 7.407 3.811 -2.957 1.00 95.12 107 GLN A O 1
ATOM 819 N N . LEU A 1 108 ? 8.357 3.508 -4.980 1.00 95.56 108 LEU A N 1
ATOM 820 C CA . LEU A 1 108 ? 9.008 2.232 -4.683 1.00 95.56 108 LEU A CA 1
ATOM 821 C C . LEU A 1 108 ? 10.078 2.385 -3.590 1.00 95.56 108 LEU A C 1
ATOM 823 O O . LEU A 1 108 ? 10.111 1.597 -2.650 1.00 95.56 108 LEU A O 1
ATOM 827 N N . ARG A 1 109 ? 10.910 3.437 -3.662 1.00 95.50 109 ARG A N 1
ATOM 828 C CA . ARG A 1 109 ? 11.930 3.736 -2.635 1.00 95.50 109 ARG A CA 1
ATOM 829 C C . ARG A 1 109 ? 11.340 4.091 -1.271 1.00 95.50 109 ARG A C 1
ATOM 831 O O . ARG A 1 109 ? 12.017 3.922 -0.263 1.00 95.50 109 ARG A O 1
ATOM 838 N N . GLN A 1 110 ? 10.121 4.623 -1.246 1.00 93.94 110 GLN A N 1
ATOM 839 C CA . GLN A 1 110 ? 9.415 5.030 -0.028 1.00 93.94 110 GLN A CA 1
ATOM 840 C C . GLN A 1 110 ? 8.453 3.956 0.492 1.00 93.94 110 GLN A C 1
ATOM 842 O O . GLN A 1 110 ? 7.670 4.236 1.401 1.00 93.94 110 GLN A O 1
ATOM 847 N N . LEU A 1 111 ? 8.462 2.747 -0.081 1.00 95.38 111 LEU A N 1
ATOM 848 C CA . LEU A 1 111 ? 7.624 1.676 0.437 1.00 95.38 111 LEU A CA 1
ATOM 849 C C . LEU A 1 111 ? 8.050 1.285 1.856 1.00 95.38 111 LEU A C 1
ATOM 851 O O . LEU A 1 111 ? 9.247 1.203 2.146 1.00 95.38 111 LEU A O 1
ATOM 855 N N . PRO A 1 112 ? 7.080 1.007 2.739 1.00 94.31 112 PRO A N 1
ATOM 856 C CA . PRO A 1 112 ? 7.380 0.412 4.029 1.00 94.31 112 PRO A CA 1
ATOM 857 C C . PRO A 1 112 ? 7.954 -0.994 3.823 1.00 94.31 112 PRO A C 1
ATOM 859 O O . PRO A 1 112 ? 7.563 -1.710 2.901 1.00 94.31 112 PRO A O 1
ATOM 862 N N . SER A 1 113 ? 8.852 -1.418 4.711 1.00 94.25 113 SER A N 1
ATOM 863 C CA . SER A 1 113 ? 9.532 -2.720 4.619 1.00 94.25 113 SER A CA 1
ATOM 864 C C . SER A 1 113 ? 8.585 -3.923 4.686 1.00 94.25 113 SER A C 1
ATOM 866 O O . SER A 1 113 ? 8.947 -5.013 4.251 1.00 94.25 113 SER A O 1
ATOM 868 N N . CYS A 1 114 ? 7.374 -3.734 5.214 1.00 94.31 114 CYS A N 1
ATOM 869 C CA . CYS A 1 114 ? 6.332 -4.754 5.273 1.00 94.31 114 CYS A CA 1
ATOM 870 C C . CYS A 1 114 ? 5.609 -4.988 3.933 1.00 94.31 114 CYS A C 1
ATOM 872 O O . CYS A 1 114 ? 4.858 -5.956 3.825 1.00 94.31 114 CYS A O 1
ATOM 874 N N . VAL A 1 115 ? 5.813 -4.134 2.921 1.00 96.44 115 VAL A N 1
ATOM 875 C CA . VAL A 1 115 ? 5.163 -4.235 1.606 1.00 96.44 115 VAL A CA 1
ATOM 876 C C . VAL A 1 115 ? 6.195 -4.581 0.541 1.00 96.44 115 VAL A C 1
ATOM 878 O O . VAL A 1 115 ? 7.120 -3.812 0.277 1.00 96.44 115 VAL A O 1
ATOM 881 N N . ARG A 1 116 ? 6.012 -5.722 -0.127 1.00 96.00 116 ARG A N 1
ATOM 882 C CA . ARG A 1 116 ? 6.881 -6.147 -1.231 1.00 96.00 116 ARG A CA 1
ATOM 883 C C . ARG A 1 116 ? 6.420 -5.477 -2.518 1.00 96.00 116 ARG A C 1
ATOM 885 O O . ARG A 1 116 ? 5.373 -5.822 -3.066 1.00 96.00 116 ARG A O 1
ATOM 892 N N . GLY A 1 117 ? 7.179 -4.486 -2.971 1.00 97.19 117 GLY A N 1
ATOM 893 C CA . GLY A 1 117 ? 6.856 -3.718 -4.167 1.00 97.19 117 GLY A CA 1
ATOM 894 C C . GLY A 1 117 ? 7.701 -4.072 -5.379 1.00 97.19 117 GLY A C 1
ATOM 895 O O . GLY A 1 117 ? 8.875 -4.411 -5.247 1.00 97.19 117 GLY A O 1
ATOM 896 N N . ALA A 1 118 ? 7.124 -3.892 -6.561 1.00 97.75 118 ALA A N 1
ATOM 897 C CA . ALA A 1 118 ? 7.847 -3.907 -7.826 1.00 97.75 118 ALA A CA 1
ATOM 898 C C . ALA A 1 118 ? 7.285 -2.862 -8.795 1.00 97.75 118 ALA A C 1
ATOM 900 O O . ALA A 1 118 ? 6.258 -2.229 -8.540 1.00 97.75 118 ALA A O 1
ATOM 901 N N . THR A 1 119 ? 7.963 -2.695 -9.928 1.00 97.75 119 THR A N 1
ATOM 902 C CA . THR A 1 119 ? 7.529 -1.827 -11.022 1.00 97.75 119 THR A CA 1
ATOM 903 C C . THR A 1 119 ? 7.572 -2.574 -12.351 1.00 97.75 119 THR A C 1
ATOM 905 O O . THR A 1 119 ? 8.450 -3.408 -12.552 1.00 97.75 119 THR A O 1
ATOM 908 N N . ILE A 1 120 ? 6.643 -2.252 -13.250 1.00 97.56 120 ILE A N 1
ATOM 909 C CA . ILE A 1 120 ? 6.734 -2.540 -14.684 1.00 97.56 120 ILE A CA 1
ATOM 910 C C . ILE A 1 120 ? 6.632 -1.212 -15.419 1.00 97.56 120 ILE A C 1
ATOM 912 O O . ILE A 1 120 ? 5.697 -0.459 -15.190 1.00 97.56 120 ILE A O 1
ATOM 916 N N . ASN A 1 121 ? 7.586 -0.906 -16.293 1.00 96.56 121 ASN A N 1
ATOM 917 C CA . ASN A 1 121 ? 7.564 0.320 -17.085 1.00 96.56 121 ASN A CA 1
ATOM 918 C C . ASN A 1 121 ? 8.321 0.140 -18.409 1.00 96.56 121 ASN A C 1
ATOM 920 O O . ASN A 1 121 ? 9.001 -0.861 -18.630 1.00 96.56 121 ASN A O 1
ATOM 924 N N . SER A 1 122 ? 8.238 1.139 -19.288 1.00 94.88 122 SER A N 1
ATOM 925 C CA . SER A 1 122 ? 8.786 1.070 -20.649 1.00 94.88 122 SER A CA 1
ATOM 926 C C . SER A 1 122 ? 10.317 1.049 -20.744 1.00 94.88 122 SER A C 1
ATOM 928 O O . SER A 1 122 ? 10.839 0.928 -21.848 1.00 94.88 122 SER A O 1
ATOM 930 N N . THR A 1 123 ? 11.047 1.229 -19.639 1.00 96.06 123 THR A N 1
ATOM 931 C CA . THR A 1 123 ? 12.523 1.169 -19.639 1.00 96.06 123 THR A CA 1
ATOM 932 C C . THR A 1 123 ? 13.064 -0.235 -19.392 1.00 96.06 123 THR A C 1
ATOM 934 O O . THR A 1 123 ? 14.255 -0.464 -19.582 1.00 96.06 123 THR A O 1
ATOM 937 N N . MET A 1 124 ? 12.198 -1.170 -18.995 1.00 96.94 124 MET A N 1
ATOM 938 C CA . MET A 1 124 ? 12.569 -2.553 -18.719 1.00 96.94 124 MET A CA 1
ATOM 939 C C . MET A 1 124 ? 12.682 -3.369 -20.003 1.00 96.94 124 MET A C 1
ATOM 941 O O . MET A 1 124 ? 11.933 -3.186 -20.966 1.00 96.94 124 MET A O 1
ATOM 945 N N . THR A 1 125 ? 13.603 -4.322 -19.996 1.00 98.19 125 THR A N 1
ATOM 946 C CA . THR A 1 125 ? 13.672 -5.366 -21.015 1.00 98.19 125 THR A CA 1
ATOM 947 C C . THR A 1 125 ? 12.507 -6.355 -20.859 1.00 98.19 125 THR A C 1
ATOM 949 O O . THR A 1 125 ? 11.973 -6.513 -19.756 1.00 98.19 125 THR A O 1
ATOM 952 N N . PRO A 1 126 ? 12.129 -7.092 -21.923 1.00 97.50 126 PRO A N 1
ATOM 953 C CA . PRO A 1 126 ? 11.099 -8.129 -21.824 1.00 97.50 126 PRO A CA 1
ATOM 954 C C . PRO A 1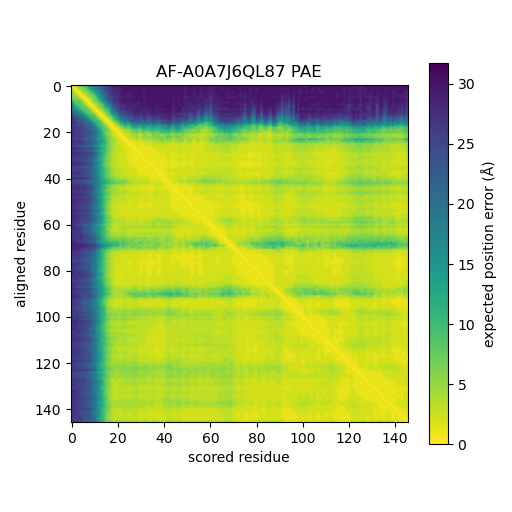 126 ? 11.396 -9.174 -20.741 1.00 97.50 126 PRO A C 1
ATOM 956 O O . PRO A 1 126 ? 10.500 -9.568 -20.008 1.00 97.50 126 PRO A O 1
ATOM 959 N N . TYR A 1 127 ? 12.665 -9.557 -20.579 1.00 97.75 127 TYR A N 1
ATOM 960 C CA . TYR A 1 127 ? 13.086 -10.527 -19.568 1.00 97.75 127 TYR A CA 1
ATOM 961 C C . TYR A 1 127 ? 12.868 -10.026 -18.131 1.00 97.75 127 TYR A C 1
ATOM 963 O O . TYR A 1 127 ? 12.382 -10.769 -17.281 1.00 97.75 127 TYR A O 1
ATOM 971 N N . GLU A 1 128 ? 13.203 -8.764 -17.846 1.00 97.81 128 GLU A N 1
ATOM 972 C CA . GLU A 1 128 ? 12.959 -8.166 -16.526 1.00 97.81 128 GLU A CA 1
ATOM 973 C C . GLU A 1 128 ? 11.461 -8.059 -16.234 1.00 97.81 128 GLU A C 1
ATOM 975 O O . GLU A 1 128 ? 11.026 -8.342 -15.119 1.00 97.81 128 GLU A O 1
ATOM 980 N N . MET A 1 129 ? 10.667 -7.679 -17.240 1.00 97.94 129 MET A N 1
ATOM 981 C CA . MET A 1 129 ? 9.213 -7.612 -17.114 1.00 97.94 129 MET A CA 1
ATOM 982 C C . MET A 1 129 ? 8.617 -8.996 -16.828 1.00 97.94 129 MET A C 1
ATOM 984 O O . MET A 1 129 ? 7.824 -9.127 -15.898 1.00 97.94 129 MET A O 1
ATOM 988 N N . ASP A 1 130 ? 9.033 -10.027 -17.566 1.00 97.88 130 ASP A N 1
ATOM 989 C CA . ASP A 1 130 ? 8.578 -11.406 -17.364 1.00 97.88 130 ASP A CA 1
ATOM 990 C C . ASP A 1 130 ? 8.931 -11.921 -15.963 1.00 97.88 130 ASP A C 1
ATOM 992 O O . ASP A 1 130 ? 8.101 -12.553 -15.310 1.00 97.88 130 ASP A O 1
ATOM 996 N N . ALA A 1 131 ? 10.128 -11.606 -15.458 1.00 97.88 131 ALA A N 1
ATOM 997 C CA . ALA A 1 131 ? 10.535 -11.971 -14.103 1.00 97.88 131 ALA A CA 1
ATOM 998 C C . ALA A 1 131 ? 9.641 -11.317 -13.033 1.00 97.88 131 ALA A C 1
ATOM 1000 O O . ALA A 1 131 ? 9.216 -11.987 -12.090 1.00 97.88 131 ALA A O 1
ATOM 1001 N N . VAL A 1 132 ? 9.306 -10.030 -13.191 1.00 97.81 132 VAL A N 1
ATOM 1002 C CA . VAL A 1 132 ? 8.391 -9.326 -12.275 1.00 97.81 132 VAL A CA 1
ATOM 1003 C C . VAL A 1 132 ? 6.977 -9.900 -12.353 1.00 97.81 132 VAL A C 1
ATOM 1005 O O . VAL A 1 132 ? 6.353 -10.133 -11.318 1.00 97.81 132 VAL A O 1
ATOM 1008 N N . LEU A 1 133 ? 6.471 -10.174 -13.557 1.00 96.88 133 LEU A N 1
ATOM 1009 C CA . LEU A 1 133 ? 5.153 -10.784 -13.747 1.00 96.88 133 LEU A CA 1
ATOM 1010 C C . LEU A 1 133 ? 5.076 -12.186 -13.131 1.00 96.88 133 LEU A C 1
ATOM 1012 O O . LEU A 1 133 ? 4.065 -12.526 -12.515 1.00 96.88 133 LEU A O 1
ATOM 1016 N N . LEU A 1 134 ? 6.141 -12.982 -13.244 1.00 96.56 134 LEU A N 1
ATOM 1017 C CA . LEU A 1 134 ? 6.222 -14.301 -12.622 1.00 96.56 134 LEU A CA 1
ATOM 1018 C C . LEU A 1 134 ? 6.218 -14.203 -11.090 1.00 96.56 134 LEU A C 1
ATOM 1020 O O . LEU A 1 134 ? 5.451 -14.909 -10.438 1.00 96.56 134 LEU A O 1
ATOM 1024 N N . GLY A 1 135 ? 7.001 -13.284 -10.515 1.00 95.62 135 GLY A N 1
ATOM 1025 C CA . GLY A 1 135 ? 6.989 -13.022 -9.072 1.00 95.62 135 GLY A CA 1
ATOM 1026 C C . GLY A 1 135 ? 5.611 -12.567 -8.575 1.00 95.62 135 GLY A C 1
ATOM 1027 O O . GLY A 1 135 ? 5.120 -13.043 -7.550 1.00 95.62 135 GLY A O 1
ATOM 1028 N N . ALA A 1 136 ? 4.925 -11.710 -9.337 1.00 95.31 136 ALA A N 1
ATOM 1029 C CA . ALA A 1 136 ? 3.551 -11.302 -9.045 1.00 9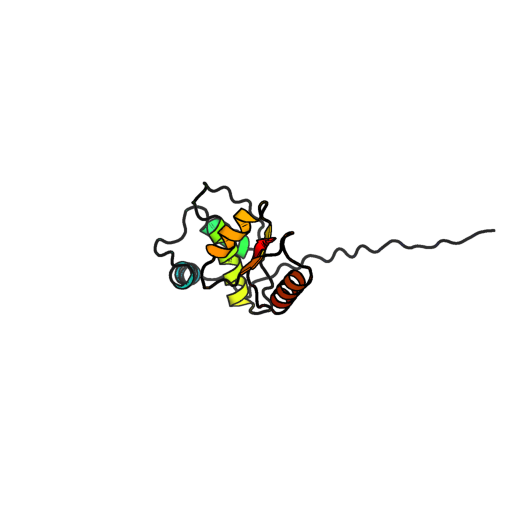5.31 136 ALA A CA 1
ATOM 1030 C C . ALA A 1 136 ? 2.590 -12.502 -9.050 1.00 95.31 136 ALA A C 1
ATOM 1032 O O . ALA A 1 136 ? 1.791 -12.654 -8.127 1.00 95.31 136 ALA A O 1
ATOM 1033 N N . ALA A 1 137 ? 2.698 -13.386 -10.046 1.00 93.31 137 ALA A N 1
ATOM 1034 C CA . ALA A 1 137 ? 1.877 -14.592 -10.147 1.00 93.31 137 ALA A CA 1
ATOM 1035 C C . ALA A 1 137 ? 2.131 -15.597 -9.007 1.00 93.31 137 ALA A C 1
ATOM 1037 O O . ALA A 1 137 ? 1.222 -16.333 -8.628 1.00 93.31 137 ALA A O 1
ATOM 1038 N N . HIS A 1 138 ? 3.340 -15.615 -8.443 1.00 93.44 138 HIS A N 1
ATOM 1039 C CA . HIS A 1 138 ? 3.712 -16.466 -7.310 1.00 93.44 138 HIS A CA 1
ATOM 1040 C C . HIS A 1 138 ? 3.419 -15.842 -5.936 1.00 93.44 138 HIS A C 1
ATOM 1042 O O . HIS A 1 138 ? 3.740 -16.439 -4.910 1.00 93.44 138 HIS A O 1
ATOM 1048 N N . GLY A 1 139 ? 2.806 -14.654 -5.881 1.00 92.31 139 GLY A N 1
ATOM 1049 C CA . GLY A 1 139 ? 2.517 -13.981 -4.614 1.00 92.31 139 GLY A CA 1
ATOM 1050 C C . GLY A 1 139 ? 3.770 -13.433 -3.925 1.00 92.31 139 GLY A C 1
ATOM 1051 O O . GLY A 1 139 ? 3.791 -13.271 -2.704 1.00 92.31 139 GLY A O 1
ATOM 1052 N N . GLU A 1 140 ? 4.830 -13.141 -4.678 1.00 94.69 140 GLU A N 1
ATOM 1053 C CA . GLU A 1 140 ? 6.064 -12.531 -4.167 1.00 94.69 140 GLU A CA 1
ATOM 1054 C C . GLU A 1 140 ? 5.966 -11.000 -4.082 1.00 94.69 140 GLU A C 1
ATOM 1056 O O . GLU A 1 140 ? 6.748 -10.367 -3.374 1.00 94.69 140 GLU A O 1
ATOM 1061 N N . ILE A 1 141 ? 4.974 -10.414 -4.758 1.00 96.75 141 ILE A N 1
ATOM 1062 C CA . ILE A 1 141 ? 4.755 -8.971 -4.875 1.00 96.75 141 ILE A CA 1
ATOM 1063 C C . ILE A 1 141 ? 3.373 -8.639 -4.315 1.00 96.75 141 ILE A C 1
ATOM 1065 O O . ILE A 1 141 ? 2.378 -9.217 -4.735 1.00 96.75 141 ILE A O 1
ATOM 1069 N N . ASP A 1 142 ? 3.310 -7.691 -3.384 1.00 95.88 142 ASP A N 1
ATOM 1070 C CA . ASP A 1 142 ? 2.059 -7.194 -2.798 1.00 95.88 142 ASP A CA 1
ATOM 1071 C C . ASP A 1 142 ? 1.530 -5.975 -3.569 1.00 95.88 142 ASP A C 1
ATOM 1073 O O . ASP A 1 142 ? 0.320 -5.760 -3.671 1.00 95.88 142 ASP A O 1
ATOM 1077 N N . LEU A 1 143 ? 2.444 -5.165 -4.114 1.00 97.62 143 LEU A N 1
ATOM 1078 C CA . LEU A 1 143 ? 2.140 -3.901 -4.777 1.00 97.62 143 LEU A CA 1
ATOM 1079 C C . LEU A 1 143 ? 2.955 -3.747 -6.064 1.00 97.62 143 LEU A C 1
ATOM 1081 O O . LEU A 1 143 ? 4.185 -3.746 -6.038 1.00 97.62 143 LEU A O 1
ATOM 1085 N N . LEU A 1 144 ? 2.271 -3.562 -7.190 1.00 97.94 144 LEU A N 1
ATOM 1086 C CA . LEU A 1 144 ? 2.885 -3.398 -8.504 1.00 97.94 144 LEU A CA 1
ATOM 1087 C C . LEU A 1 144 ? 2.581 -2.012 -9.075 1.00 97.94 144 LEU A C 1
ATOM 1089 O O . LEU A 1 144 ? 1.426 -1.681 -9.338 1.00 97.94 144 LEU A O 1
ATOM 1093 N N . LEU A 1 145 ? 3.626 -1.212 -9.275 1.00 98.00 145 LEU A N 1
ATOM 1094 C CA . LEU A 1 145 ? 3.551 0.091 -9.936 1.00 98.00 145 LEU A CA 1
ATOM 1095 C C . LEU A 1 145 ? 3.667 -0.085 -11.452 1.00 98.00 145 LEU A C 1
ATOM 1097 O O . LEU A 1 145 ? 4.669 -0.637 -11.917 1.00 98.00 145 LEU A O 1
ATOM 1101 N N . VAL A 1 146 ? 2.689 0.422 -12.204 1.00 96.50 146 VAL A N 1
ATOM 1102 C CA . VAL A 1 146 ? 2.654 0.382 -13.680 1.00 96.50 146 VAL A CA 1
ATOM 1103 C C . VAL A 1 146 ? 2.491 1.758 -14.309 1.00 96.50 146 VAL A C 1
ATOM 1105 O O . VAL A 1 146 ? 1.857 2.626 -13.660 1.00 96.50 146 VAL A O 1
#

Solvent-accessible surface area (backbone atoms only — not comparable to full-atom values): 9172 Å² total; per-residue (Å²): 141,83,82,86,88,77,87,79,75,76,77,77,74,78,72,73,81,75,75,89,76,69,98,63,82,80,51,69,69,54,55,53,46,46,36,31,75,53,62,65,39,78,88,58,76,55,94,68,43,55,63,50,42,52,39,46,74,71,69,46,89,82,86,86,90,72,65,89,91,66,54,74,65,51,42,61,54,48,49,26,42,49,37,38,71,79,43,46,66,77,43,56,62,41,78,43,82,52,100,42,73,69,56,44,53,52,52,60,74,66,51,46,89,73,50,42,67,51,73,51,63,93,87,57,51,71,67,59,44,51,51,50,53,50,36,42,76,70,42,66,26,30,34,38,35,64

Mean predicted aligned error: 7.4 Å

Sequence (146 aa):
GGQEDESTRAQSSTRSTERVELPCVPSDEELQTMLREEFGHTDGFRPGQREAIEALLGGASCLVVLPTGQGKSLIYQFISRIYRKYLGDRGGVTVVVSPLISLMADQLRQLPSCVRGATINSTMTPYEMDAVLLGAAHGEIDLLLV